Protein AF-Q29QQ7-F1 (afdb_monomer)

Radius of gyration: 17.08 Å; Cα contacts (8 Å, |Δi|>4): 131; chains: 1; bounding box: 41×28×54 Å

Nearest PDB structures (foldseek):
  7vg4-assembly3_F  TM=3.835E-01  e=4.260E+00  Methylorubrum extorquens AM1

Solvent-accessible surface area (backbone atoms only — not comparable to full-atom values): 8467 Å² total; per-residue (Å²): 90,70,67,62,50,54,39,44,55,53,43,55,54,51,55,59,51,45,57,57,47,28,61,75,69,72,39,64,75,50,51,51,52,51,49,53,49,52,56,51,47,52,55,38,42,54,52,50,57,54,56,51,40,87,90,41,82,90,45,71,66,64,40,42,50,34,28,28,51,20,50,35,51,51,53,53,40,48,76,50,61,36,38,47,21,58,73,68,58,75,37,54,73,70,54,31,53,49,45,50,56,55,46,53,44,28,53,48,44,34,51,52,46,53,51,50,54,52,49,55,47,54,62,40,51,78,72,56,81,81,93,59,64,78,58,51,59,52,50,50,52,51,31,51,54,50,29,53,52,52,45,55,53,58,79,72,86

pLDDT: mean 86.63, std 9.42, range [49.88, 96.69]

Structure (mmCIF, N/CA/C/O backbone):
data_AF-Q29QQ7-F1
#
_entry.id   AF-Q29QQ7-F1
#
loop_
_atom_site.group_PDB
_atom_site.id
_atom_site.type_symbol
_atom_site.label_atom_id
_atom_site.label_alt_id
_atom_site.label_comp_id
_atom_site.label_asym_id
_atom_site.label_entity_id
_atom_site.label_seq_id
_atom_site.pdbx_PDB_ins_code
_atom_site.Cartn_x
_atom_site.Cartn_y
_atom_site.Cartn_z
_atom_site.occupancy
_atom_site.B_iso_or_equiv
_atom_site.auth_seq_id
_atom_site.auth_comp_id
_atom_site.auth_asym_id
_atom_site.auth_atom_id
_atom_site.pdbx_PDB_model_num
ATOM 1 N N . MET A 1 1 ? -9.032 9.573 9.877 1.00 77.06 1 MET A N 1
ATOM 2 C CA . MET A 1 1 ? -9.813 9.057 8.732 1.00 77.06 1 MET A CA 1
ATOM 3 C C . MET A 1 1 ? -9.642 9.887 7.475 1.00 77.06 1 MET A C 1
ATOM 5 O O . MET A 1 1 ? -9.294 9.295 6.469 1.00 77.06 1 MET A O 1
ATOM 9 N N . LEU A 1 2 ? -9.782 11.220 7.527 1.00 78.56 2 LEU A N 1
ATOM 10 C CA . LEU A 1 2 ? -9.542 12.092 6.364 1.00 78.56 2 LEU A CA 1
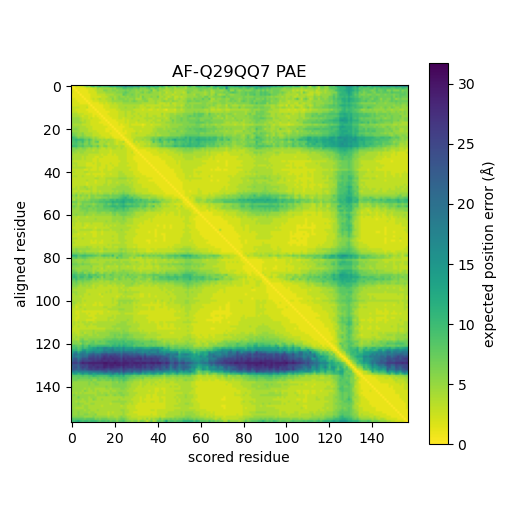ATOM 11 C C . LEU A 1 2 ? -8.185 11.837 5.682 1.00 78.56 2 LEU A C 1
ATOM 13 O O . LEU A 1 2 ? -8.134 11.694 4.470 1.00 78.56 2 LEU A O 1
ATOM 17 N N . LEU A 1 3 ? -7.108 11.693 6.463 1.00 81.94 3 LEU A N 1
ATOM 18 C CA . LEU A 1 3 ? -5.784 11.368 5.924 1.00 81.94 3 LEU A CA 1
ATOM 19 C C . LEU A 1 3 ? -5.776 10.054 5.120 1.00 81.94 3 LEU A C 1
ATOM 21 O O . LEU A 1 3 ? -5.281 10.035 4.004 1.00 81.94 3 LEU A O 1
ATOM 25 N N . LEU A 1 4 ? -6.369 8.978 5.651 1.00 79.56 4 LEU A N 1
ATOM 26 C CA . LEU A 1 4 ? -6.456 7.685 4.954 1.00 79.56 4 LEU A CA 1
ATOM 27 C C . LEU A 1 4 ? -7.267 7.784 3.656 1.00 79.56 4 LEU A C 1
ATOM 29 O O . LEU A 1 4 ? -6.919 7.155 2.662 1.00 79.56 4 LEU A O 1
ATOM 33 N N . PHE A 1 5 ? -8.326 8.594 3.660 1.00 81.50 5 PHE A N 1
ATOM 34 C CA . PHE A 1 5 ? -9.129 8.847 2.469 1.00 81.50 5 PHE A CA 1
ATOM 35 C C . PHE A 1 5 ? -8.337 9.592 1.385 1.00 81.50 5 PHE A C 1
ATOM 37 O O . PHE A 1 5 ? -8.320 9.159 0.237 1.00 81.50 5 PHE A O 1
ATOM 44 N N . LEU A 1 6 ? -7.625 10.663 1.752 1.00 83.94 6 LEU A N 1
ATOM 45 C CA . LEU A 1 6 ? -6.772 11.407 0.817 1.00 83.94 6 LEU A CA 1
ATOM 46 C C . LEU A 1 6 ? -5.660 10.527 0.234 1.00 83.94 6 LEU A C 1
ATOM 48 O O . LEU A 1 6 ? -5.381 10.604 -0.958 1.00 83.94 6 LEU A O 1
ATOM 52 N N . LEU A 1 7 ? -5.071 9.654 1.055 1.00 83.69 7 LEU A N 1
ATOM 53 C CA . LEU A 1 7 ? -4.073 8.684 0.602 1.00 83.69 7 LEU A CA 1
ATOM 54 C C . LEU A 1 7 ? -4.649 7.669 -0.385 1.00 83.69 7 LEU A C 1
ATOM 56 O O . LEU A 1 7 ? -3.963 7.303 -1.332 1.00 83.69 7 LEU A O 1
ATOM 60 N N . SER A 1 8 ? -5.907 7.260 -0.196 1.00 82.31 8 SER A N 1
ATOM 61 C CA . SER A 1 8 ? -6.587 6.376 -1.148 1.00 82.31 8 SER A CA 1
ATOM 62 C C . SER A 1 8 ? -6.748 7.074 -2.503 1.00 82.31 8 SER A C 1
ATOM 64 O O . SER A 1 8 ? -6.401 6.506 -3.527 1.00 82.31 8 SER A O 1
ATOM 66 N N . ILE A 1 9 ? -7.196 8.338 -2.527 1.00 85.12 9 ILE A N 1
ATOM 67 C CA . ILE A 1 9 ? -7.319 9.110 -3.781 1.00 85.12 9 ILE A CA 1
ATOM 68 C C . ILE A 1 9 ? -5.967 9.231 -4.493 1.00 85.12 9 ILE A C 1
ATOM 70 O O . ILE A 1 9 ? -5.889 9.063 -5.709 1.00 85.12 9 ILE A O 1
ATOM 74 N N . PHE A 1 10 ? -4.914 9.547 -3.738 1.00 86.88 10 PHE A N 1
ATOM 75 C CA . PHE A 1 10 ? -3.576 9.726 -4.290 1.00 86.88 10 PHE A CA 1
ATOM 76 C C . PHE A 1 10 ? -3.051 8.451 -4.960 1.00 86.88 10 PHE A C 1
ATOM 78 O O . PHE A 1 10 ? -2.512 8.518 -6.063 1.00 86.88 10 PHE A O 1
ATOM 85 N N . SER A 1 11 ? -3.236 7.300 -4.316 1.00 85.56 11 SER A N 1
ATOM 86 C CA . SER A 1 11 ? -2.746 6.027 -4.833 1.00 85.56 11 SER A CA 1
ATOM 87 C C . SER A 1 11 ? -3.533 5.574 -6.078 1.00 85.56 11 SER A C 1
ATOM 89 O O . SER A 1 11 ? -2.906 5.268 -7.092 1.00 85.56 11 SER A O 1
ATOM 91 N N . HIS A 1 12 ? -4.864 5.754 -6.122 1.00 88.62 12 HIS A N 1
ATOM 92 C CA . HIS A 1 12 ? -5.663 5.536 -7.348 1.00 88.62 12 HIS A CA 1
ATOM 93 C C . HIS A 1 12 ? -5.240 6.437 -8.514 1.00 88.62 12 HIS A C 1
ATOM 95 O O . HIS A 1 12 ? -5.197 5.998 -9.665 1.00 88.62 12 HIS A O 1
ATOM 101 N N . TYR A 1 13 ? -4.917 7.704 -8.236 1.00 88.00 13 TYR A N 1
ATOM 102 C CA . TYR A 1 13 ? -4.409 8.623 -9.256 1.00 88.00 13 TYR A CA 1
ATOM 103 C C . TYR A 1 13 ? -3.085 8.123 -9.849 1.00 88.00 13 TYR A C 1
ATOM 105 O O . TYR A 1 13 ? -2.923 8.104 -11.070 1.00 88.00 13 TYR A O 1
ATOM 113 N N . TYR A 1 14 ? -2.151 7.681 -9.004 1.00 83.81 14 TYR A N 1
ATOM 114 C CA . TYR A 1 14 ? -0.876 7.127 -9.463 1.00 83.81 14 TYR A CA 1
ATOM 115 C C . TYR A 1 14 ? -1.046 5.791 -10.193 1.00 83.81 14 TYR A C 1
ATOM 117 O O . TYR A 1 14 ? -0.394 5.573 -11.215 1.00 83.81 14 TYR A O 1
ATOM 125 N N . ALA A 1 15 ? -1.957 4.933 -9.728 1.00 84.81 15 ALA A N 1
ATOM 126 C CA . ALA A 1 15 ? -2.269 3.652 -10.354 1.00 84.81 15 ALA A CA 1
ATOM 127 C C . ALA A 1 15 ? -2.746 3.830 -11.799 1.00 84.81 15 ALA A C 1
ATOM 129 O O . ALA A 1 15 ? -2.294 3.115 -12.693 1.00 84.81 15 ALA A O 1
ATOM 130 N N . TRP A 1 16 ? -3.595 4.832 -12.050 1.00 87.00 16 TRP A N 1
ATOM 131 C CA . TRP A 1 16 ? -4.026 5.184 -13.403 1.00 87.00 16 TRP A CA 1
ATOM 132 C C . TRP A 1 16 ? -2.846 5.558 -14.310 1.00 87.00 16 TRP A C 1
ATOM 134 O O . TRP A 1 16 ? -2.709 5.026 -15.413 1.00 87.00 16 TRP A O 1
ATOM 144 N N . TRP A 1 17 ? -1.960 6.437 -13.835 1.00 86.50 17 TRP A N 1
ATOM 145 C CA . TRP A 1 17 ? -0.787 6.859 -14.602 1.00 86.50 17 TRP A CA 1
ATOM 146 C C . TRP A 1 17 ? 0.227 5.735 -14.821 1.00 86.50 17 TRP A C 1
ATOM 148 O O . TRP A 1 17 ? 0.894 5.713 -15.855 1.00 86.50 17 TRP A O 1
ATOM 158 N N . ALA A 1 18 ? 0.329 4.772 -13.904 1.00 84.69 18 ALA A N 1
ATOM 159 C CA . ALA A 1 18 ? 1.233 3.640 -14.065 1.00 84.69 18 ALA A CA 1
ATOM 160 C C . ALA A 1 18 ? 0.870 2.745 -15.251 1.00 84.69 18 ALA A C 1
ATOM 162 O O . ALA A 1 18 ? 1.781 2.307 -15.942 1.00 84.69 18 ALA A O 1
ATOM 163 N N . TYR A 1 19 ? -0.414 2.551 -15.568 1.00 86.25 19 TYR A N 1
ATOM 164 C CA . TYR A 1 19 ? -0.796 1.817 -16.782 1.00 86.25 19 TYR A CA 1
ATOM 165 C C . TYR A 1 19 ? -0.263 2.475 -18.057 1.00 86.25 19 TYR A C 1
ATOM 167 O O . TYR A 1 19 ? 0.228 1.785 -18.948 1.00 86.25 19 TYR A O 1
ATOM 175 N N . ILE A 1 20 ? -0.320 3.808 -18.130 1.00 86.50 20 ILE A N 1
ATOM 176 C CA . ILE A 1 20 ? 0.222 4.572 -19.260 1.00 86.50 20 ILE A CA 1
ATOM 177 C C . ILE A 1 20 ? 1.751 4.452 -19.290 1.00 86.50 20 ILE A C 1
ATOM 179 O O . ILE A 1 20 ? 2.328 4.221 -20.348 1.00 86.50 20 ILE A O 1
ATOM 183 N N . ASN A 1 21 ? 2.409 4.550 -18.132 1.00 84.88 21 ASN A N 1
ATOM 184 C CA . ASN A 1 21 ? 3.864 4.411 -18.040 1.00 84.88 21 ASN A CA 1
ATOM 185 C C . ASN A 1 21 ? 4.339 3.009 -18.432 1.00 84.88 21 ASN A C 1
ATOM 187 O O . ASN A 1 21 ? 5.310 2.894 -19.165 1.00 84.88 21 ASN A O 1
ATOM 191 N N . TYR A 1 22 ? 3.656 1.948 -17.998 1.00 85.12 22 TYR A N 1
ATOM 192 C CA . TYR A 1 22 ? 4.013 0.580 -18.378 1.00 85.12 22 TYR A CA 1
ATOM 193 C C . TYR A 1 22 ? 3.830 0.326 -19.869 1.00 85.12 22 TYR A C 1
ATOM 195 O O . TYR A 1 22 ? 4.628 -0.399 -20.451 1.00 85.12 22 TYR A O 1
ATOM 203 N N . TYR A 1 23 ? 2.826 0.948 -20.489 1.00 85.38 23 TYR A N 1
ATOM 204 C CA . TYR A 1 23 ? 2.671 0.908 -21.938 1.00 85.38 23 TYR A CA 1
ATOM 205 C C . TYR A 1 23 ? 3.813 1.644 -22.657 1.00 85.38 23 TYR A C 1
ATOM 207 O O . TYR A 1 23 ? 4.351 1.130 -23.629 1.00 85.38 23 TYR A O 1
ATOM 215 N N . ASN A 1 24 ? 4.213 2.821 -22.168 1.00 86.44 24 ASN A N 1
ATOM 216 C CA . ASN A 1 24 ? 5.270 3.628 -22.789 1.00 86.44 24 ASN A CA 1
ATOM 217 C C . ASN A 1 24 ? 6.688 3.069 -22.579 1.00 86.44 24 ASN A C 1
ATOM 219 O O . ASN A 1 24 ? 7.543 3.266 -23.435 1.00 86.44 24 ASN A O 1
ATOM 223 N N . ASP A 1 25 ? 6.933 2.401 -21.450 1.00 81.50 25 ASP A N 1
ATOM 224 C CA . ASP A 1 25 ? 8.226 1.809 -21.087 1.00 81.50 25 ASP A CA 1
ATOM 225 C C . ASP A 1 25 ? 8.324 0.314 -21.500 1.00 81.50 25 ASP A C 1
ATOM 227 O O . ASP A 1 25 ? 9.215 -0.394 -21.034 1.00 81.50 25 ASP A O 1
ATOM 231 N N . ASP A 1 26 ? 7.394 -0.192 -22.325 1.00 83.88 26 ASP A N 1
ATOM 232 C CA . ASP A 1 26 ? 7.318 -1.586 -22.806 1.00 83.88 26 ASP A CA 1
ATOM 233 C C . ASP A 1 26 ? 7.244 -2.676 -21.700 1.00 83.88 26 ASP A C 1
ATOM 235 O O . ASP A 1 26 ? 7.547 -3.853 -21.919 1.00 83.88 26 ASP A O 1
ATOM 239 N N . TYR A 1 27 ? 6.769 -2.326 -20.499 1.00 81.62 27 TYR A N 1
ATOM 240 C CA . TYR A 1 27 ? 6.595 -3.232 -19.350 1.00 81.62 27 TYR A CA 1
ATOM 241 C C . TYR A 1 27 ? 5.220 -3.926 -19.335 1.00 81.62 27 TYR A C 1
ATOM 243 O O . TYR A 1 27 ? 4.516 -3.940 -18.324 1.00 81.62 27 TYR A O 1
ATOM 251 N N . TYR A 1 28 ? 4.822 -4.553 -20.441 1.00 81.44 28 TYR A N 1
ATOM 252 C CA . TYR A 1 28 ? 3.488 -5.166 -20.577 1.00 81.44 28 TYR A CA 1
ATOM 253 C C . TYR A 1 28 ? 3.208 -6.289 -19.568 1.00 81.44 28 TYR A C 1
ATOM 255 O O . TYR A 1 28 ? 2.076 -6.451 -19.118 1.00 81.44 28 TYR A O 1
ATOM 263 N N . ASN A 1 29 ? 4.237 -7.032 -19.154 1.00 80.62 29 ASN A N 1
ATOM 264 C CA . ASN A 1 29 ? 4.085 -8.110 -18.168 1.00 80.62 29 ASN A CA 1
ATOM 265 C C . ASN A 1 29 ? 3.666 -7.586 -16.781 1.00 80.62 29 ASN A C 1
ATOM 267 O O . ASN A 1 29 ? 3.040 -8.309 -16.011 1.00 80.62 29 ASN A O 1
ATOM 271 N N . GLN A 1 30 ? 3.944 -6.313 -16.477 1.00 83.75 30 GLN A N 1
ATOM 272 C CA . GLN A 1 30 ? 3.568 -5.688 -15.204 1.00 83.75 30 GLN A CA 1
ATOM 273 C C . GLN A 1 30 ? 2.104 -5.237 -15.164 1.00 83.75 30 GLN A C 1
ATOM 275 O O . GLN A 1 30 ? 1.594 -4.823 -14.125 1.00 83.75 30 GLN A O 1
ATOM 280 N N . TRP A 1 31 ? 1.382 -5.360 -16.278 1.00 86.12 31 TRP A N 1
ATOM 281 C CA . TRP A 1 31 ? -0.018 -4.961 -16.359 1.00 86.12 31 TRP A CA 1
ATOM 282 C C . TRP A 1 31 ? -0.919 -5.821 -15.459 1.00 86.12 31 TRP A C 1
ATOM 284 O O . TRP A 1 31 ? -1.799 -5.290 -14.781 1.00 86.12 31 TRP A O 1
ATOM 294 N N . ASN A 1 32 ? -0.655 -7.132 -15.375 1.00 89.12 32 ASN A N 1
ATOM 295 C CA . ASN A 1 32 ? -1.373 -8.042 -14.473 1.00 89.12 32 ASN A CA 1
ATOM 296 C C . ASN A 1 32 ? -1.120 -7.703 -12.999 1.00 89.12 32 ASN A C 1
ATOM 298 O O . ASN A 1 32 ? -2.057 -7.687 -12.197 1.00 89.12 32 ASN A O 1
ATOM 302 N N . HIS A 1 33 ? 0.132 -7.390 -12.658 1.00 89.12 33 HIS A N 1
ATOM 303 C CA . HIS A 1 33 ? 0.527 -6.955 -11.321 1.00 89.12 33 HIS A CA 1
ATOM 304 C C . HIS A 1 33 ? -0.185 -5.650 -10.940 1.00 89.12 33 HIS A C 1
ATOM 306 O O . HIS A 1 33 ? -0.805 -5.564 -9.878 1.00 89.12 33 HIS A O 1
ATOM 312 N N . GLN A 1 34 ? -0.205 -4.671 -11.849 1.00 90.38 34 GLN A N 1
ATOM 313 C CA . GLN A 1 34 ? -0.899 -3.403 -11.639 1.00 90.38 34 GLN A CA 1
ATOM 314 C C . GLN A 1 34 ? -2.414 -3.584 -11.484 1.00 90.38 34 GLN A C 1
ATOM 316 O O . GLN A 1 34 ? -3.029 -2.941 -10.628 1.00 90.38 34 GLN A O 1
ATOM 321 N N . LEU A 1 35 ? -3.025 -4.483 -12.261 1.00 91.12 35 LEU A N 1
ATOM 322 C CA . LEU A 1 35 ? -4.443 -4.822 -12.131 1.00 91.12 35 LEU A CA 1
ATOM 323 C C . LEU A 1 35 ? -4.746 -5.444 -10.772 1.00 91.12 35 LEU A C 1
ATOM 325 O O . LEU A 1 35 ? -5.688 -5.028 -10.094 1.00 91.12 35 LEU A O 1
ATOM 329 N N . PHE A 1 36 ? -3.921 -6.394 -10.343 1.00 92.81 36 PHE A N 1
ATOM 330 C CA . PHE A 1 36 ? -4.033 -7.013 -9.031 1.00 92.81 36 PHE A CA 1
ATOM 331 C C . PHE A 1 36 ? -3.914 -5.981 -7.896 1.00 92.81 36 PHE A C 1
ATOM 333 O O . PHE A 1 36 ? -4.734 -5.985 -6.967 1.00 92.81 36 PHE A O 1
ATOM 340 N N . PHE A 1 37 ? -2.963 -5.047 -7.993 1.00 91.81 37 PHE A N 1
ATOM 341 C CA . PHE A 1 37 ? -2.800 -3.964 -7.016 1.00 91.81 37 PHE A CA 1
ATOM 342 C C . PHE A 1 37 ? -4.006 -3.031 -7.012 1.00 91.81 37 PHE A C 1
ATOM 344 O O . PHE A 1 37 ? -4.574 -2.784 -5.954 1.00 91.81 37 PHE A O 1
ATOM 351 N N . THR A 1 38 ? -4.491 -2.625 -8.186 1.00 92.38 38 THR A N 1
ATOM 352 C CA . THR A 1 38 ? -5.673 -1.758 -8.312 1.00 92.38 38 THR A CA 1
ATOM 353 C C . THR A 1 38 ? -6.911 -2.396 -7.667 1.00 92.38 38 THR A C 1
ATOM 355 O O . THR A 1 38 ? -7.650 -1.743 -6.929 1.00 92.38 38 THR A O 1
ATOM 358 N N . VAL A 1 39 ? -7.152 -3.692 -7.896 1.00 93.50 39 VAL A N 1
ATOM 359 C CA . VAL A 1 39 ? -8.312 -4.406 -7.327 1.00 93.50 39 VAL A CA 1
ATOM 360 C C . VAL A 1 39 ? -8.218 -4.509 -5.804 1.00 93.50 39 VAL A C 1
ATOM 362 O O . VAL A 1 39 ? -9.200 -4.271 -5.095 1.00 93.50 39 VAL A O 1
ATOM 365 N N . THR A 1 40 ? -7.044 -4.861 -5.285 1.00 94.31 40 THR A N 1
ATOM 366 C CA . THR A 1 40 ? -6.827 -4.970 -3.836 1.00 94.31 40 THR A CA 1
ATOM 367 C C . THR A 1 40 ? -6.876 -3.599 -3.154 1.00 94.31 40 THR A C 1
ATOM 369 O O . THR A 1 40 ? -7.465 -3.469 -2.080 1.00 94.31 40 THR A O 1
ATOM 372 N N . GLU A 1 41 ? -6.384 -2.551 -3.809 1.00 92.81 41 GLU A N 1
ATOM 373 C CA . GLU A 1 41 ? -6.482 -1.163 -3.357 1.00 92.81 41 GLU A CA 1
ATOM 374 C C . GLU A 1 41 ? -7.927 -0.641 -3.336 1.00 92.81 41 GLU A C 1
ATOM 376 O O . GLU A 1 41 ? -8.346 0.036 -2.392 1.00 92.81 41 GLU A O 1
ATOM 381 N N . LEU A 1 42 ? -8.748 -0.985 -4.332 1.00 93.31 42 LEU A N 1
ATOM 382 C CA . LEU A 1 42 ? -10.180 -0.668 -4.304 1.00 93.31 42 LEU A CA 1
ATOM 383 C C . LEU A 1 42 ? -10.850 -1.286 -3.072 1.00 93.31 42 LEU A C 1
ATOM 385 O O . LEU A 1 42 ? -11.653 -0.632 -2.401 1.00 93.31 42 LEU A O 1
ATOM 389 N N . PHE A 1 43 ? -10.482 -2.520 -2.722 1.00 92.94 43 PHE A N 1
ATOM 390 C CA . PHE A 1 43 ? -11.006 -3.178 -1.530 1.00 92.94 43 PHE A CA 1
ATOM 391 C C . PHE A 1 43 ? -10.580 -2.471 -0.233 1.00 92.94 43 PHE A C 1
ATOM 393 O O . PHE A 1 43 ? -11.422 -2.236 0.643 1.00 92.94 43 PHE A O 1
ATOM 400 N N . SER A 1 44 ? -9.305 -2.081 -0.103 1.00 92.25 44 SER A N 1
ATOM 401 C CA . SER A 1 44 ? -8.841 -1.316 1.065 1.00 92.25 44 SER A CA 1
ATOM 402 C C . SER A 1 44 ? -9.536 0.049 1.150 1.00 92.25 44 SER A C 1
ATOM 404 O O . SER A 1 44 ? -9.982 0.447 2.229 1.00 92.25 44 SER A O 1
ATOM 406 N N . THR A 1 45 ? -9.750 0.710 0.011 1.00 91.62 45 THR A N 1
ATOM 407 C CA . THR A 1 45 ? -10.436 2.006 -0.092 1.00 91.62 45 THR A CA 1
ATOM 408 C C . THR A 1 45 ? -11.880 1.928 0.397 1.00 91.62 45 THR A C 1
ATOM 410 O O . THR A 1 45 ? -12.313 2.775 1.180 1.00 91.62 45 THR A O 1
ATOM 413 N N . VAL A 1 46 ? -12.628 0.887 0.017 1.00 92.00 46 VAL A N 1
ATOM 414 C CA . VAL A 1 46 ? -14.002 0.670 0.509 1.00 92.00 46 VAL A CA 1
ATOM 415 C C . VAL A 1 46 ? -14.026 0.543 2.035 1.00 92.00 46 VAL A C 1
ATOM 417 O O . VAL A 1 46 ? -14.893 1.120 2.697 1.00 92.00 46 VAL A O 1
ATOM 420 N N . LEU A 1 47 ? -13.058 -0.164 2.624 1.00 90.62 47 LEU A N 1
ATOM 421 C CA . LEU A 1 47 ? -12.950 -0.292 4.079 1.00 90.62 47 LEU A CA 1
ATOM 422 C C . LEU A 1 47 ? -12.573 1.027 4.759 1.00 90.62 47 LEU A C 1
ATOM 424 O O . LEU A 1 47 ? -13.154 1.357 5.796 1.00 90.62 47 LEU A O 1
ATOM 428 N N . VAL A 1 48 ? -11.640 1.788 4.184 1.00 89.38 48 VAL A N 1
ATOM 429 C CA . VAL A 1 48 ? -11.270 3.125 4.667 1.00 89.38 48 VAL A CA 1
ATOM 430 C C . VAL A 1 48 ? -12.482 4.055 4.637 1.00 89.38 48 VAL A C 1
ATOM 432 O O . VAL A 1 48 ? -12.770 4.706 5.641 1.00 89.38 48 VAL A O 1
ATOM 435 N N . MET A 1 49 ? -13.247 4.056 3.544 1.00 89.12 49 MET A N 1
ATOM 436 C CA . MET A 1 49 ? -14.479 4.837 3.402 1.00 89.12 49 MET A CA 1
ATOM 437 C C . MET A 1 49 ? -15.543 4.425 4.415 1.00 89.12 49 MET A C 1
ATOM 439 O O . MET A 1 49 ? -16.155 5.274 5.063 1.00 89.12 49 MET A O 1
ATOM 443 N N . HIS A 1 50 ? -15.723 3.121 4.627 1.00 88.94 50 HIS A N 1
ATOM 444 C CA . HIS A 1 50 ? -16.621 2.626 5.663 1.00 88.94 50 HIS A CA 1
ATOM 445 C C . HIS A 1 50 ? -16.189 3.128 7.053 1.00 88.94 50 HIS A C 1
ATOM 447 O O . HIS A 1 50 ? -17.037 3.554 7.843 1.00 88.94 50 HIS A O 1
ATOM 453 N N . LEU A 1 51 ? -14.894 3.091 7.371 1.00 86.19 51 LEU A N 1
ATOM 454 C CA . LEU A 1 51 ? -14.358 3.558 8.654 1.00 86.19 51 LEU A CA 1
ATOM 455 C C . LEU A 1 51 ? -14.304 5.088 8.785 1.00 86.19 51 LEU A C 1
ATOM 457 O O . LEU A 1 51 ? -14.140 5.585 9.897 1.00 86.19 51 LEU A O 1
ATOM 461 N N . ALA A 1 52 ? -14.454 5.836 7.690 1.00 84.88 52 ALA A N 1
ATOM 462 C CA . ALA A 1 52 ? -14.472 7.294 7.716 1.00 84.88 52 ALA A CA 1
ATOM 463 C C . ALA A 1 52 ? -15.743 7.870 8.351 1.00 84.88 52 ALA A C 1
ATOM 465 O O . ALA A 1 52 ? -15.709 8.973 8.895 1.00 84.88 52 ALA A O 1
ATOM 466 N N . ASN A 1 53 ? -16.842 7.117 8.333 1.00 84.69 53 ASN A N 1
ATOM 467 C CA . ASN A 1 53 ? -18.061 7.494 9.032 1.00 84.69 53 ASN A CA 1
ATOM 468 C C . ASN A 1 53 ? -17.929 7.205 10.541 1.00 84.69 53 ASN A C 1
ATOM 470 O O . ASN A 1 53 ? -17.710 6.064 10.952 1.00 84.69 53 ASN A O 1
ATOM 474 N N . THR A 1 54 ? -18.108 8.241 11.364 1.00 80.12 54 THR A N 1
ATOM 475 C CA . THR A 1 54 ? -17.969 8.203 12.829 1.00 80.12 54 THR A CA 1
ATOM 476 C C . THR A 1 54 ? -18.967 7.278 13.523 1.00 80.12 54 THR A C 1
ATOM 478 O O . THR A 1 54 ? -18.702 6.835 14.639 1.00 80.12 54 THR A O 1
ATOM 481 N N . THR A 1 55 ? -20.083 6.925 12.875 1.00 85.44 55 THR A N 1
ATOM 482 C CA . THR A 1 55 ? -21.044 5.950 13.416 1.00 85.44 55 THR A CA 1
ATOM 483 C C . THR A 1 55 ? -20.521 4.515 13.354 1.00 85.44 55 THR A C 1
ATOM 485 O O . THR A 1 55 ? -21.068 3.622 14.002 1.00 85.44 55 THR A O 1
ATOM 488 N N . ASN A 1 56 ? -19.478 4.261 12.561 1.00 84.12 56 ASN A N 1
ATOM 489 C CA . ASN A 1 56 ? -18.947 2.926 12.351 1.00 84.12 56 ASN A CA 1
ATOM 490 C C . ASN A 1 56 ? -17.828 2.607 13.337 1.00 84.12 56 ASN A C 1
ATOM 492 O O . ASN A 1 56 ? -16.800 3.275 13.404 1.00 84.12 56 ASN A O 1
ATOM 496 N N . VAL A 1 57 ? -17.998 1.504 14.065 1.00 82.94 57 VAL A N 1
ATOM 497 C CA . VAL A 1 57 ? -17.011 1.065 15.052 1.00 82.94 57 VAL A CA 1
ATOM 498 C C . VAL A 1 57 ? -15.739 0.572 14.359 1.00 82.94 57 VAL A C 1
ATOM 500 O O . VAL A 1 57 ? -15.771 -0.328 13.508 1.00 82.94 57 VAL A O 1
ATOM 503 N N . VAL A 1 58 ? -14.601 1.116 14.791 1.00 83.94 58 VAL A N 1
ATOM 504 C CA . VAL A 1 58 ? -13.270 0.629 14.421 1.00 83.94 58 VAL A CA 1
ATOM 505 C C . VAL A 1 58 ? -13.056 -0.732 15.078 1.00 83.94 58 VAL A C 1
ATOM 507 O O . VAL A 1 58 ? -13.031 -0.867 16.302 1.00 83.94 58 VAL A O 1
ATOM 510 N N . THR A 1 59 ? -12.921 -1.775 14.261 1.00 85.25 59 THR A N 1
ATOM 511 C CA . THR A 1 59 ? -12.679 -3.141 14.745 1.00 85.25 59 THR A CA 1
ATOM 512 C C . THR A 1 59 ? -11.313 -3.639 14.279 1.00 85.25 59 THR A C 1
ATOM 514 O O . THR A 1 59 ? -10.903 -3.289 13.170 1.00 85.25 59 THR A O 1
ATOM 517 N N . PRO A 1 60 ? -10.628 -4.499 15.064 1.00 87.88 60 PRO A N 1
ATOM 518 C CA . PRO A 1 60 ? -9.329 -5.046 14.675 1.00 87.88 60 PRO A CA 1
ATOM 519 C C . PRO A 1 60 ? -9.347 -5.717 13.301 1.00 87.88 60 PRO A C 1
ATOM 521 O O . PRO A 1 60 ? -8.439 -5.506 12.517 1.00 87.88 60 PRO A O 1
ATOM 524 N N . LYS A 1 61 ? -10.419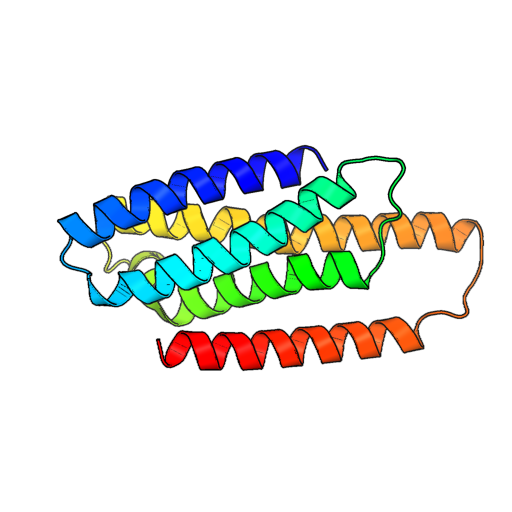 -6.448 12.969 1.00 87.69 61 LYS A N 1
ATOM 525 C CA . LYS A 1 61 ? -10.574 -7.116 11.669 1.00 87.69 61 LYS A CA 1
ATOM 526 C C . LYS A 1 61 ? -10.521 -6.151 10.485 1.00 87.69 61 LYS A C 1
ATOM 528 O O . LYS A 1 61 ? -9.815 -6.415 9.522 1.00 87.69 61 LYS A O 1
ATOM 533 N N . LYS A 1 62 ? -11.257 -5.034 10.560 1.00 89.69 62 LYS A N 1
ATOM 534 C CA . LYS A 1 62 ? -11.272 -4.023 9.489 1.00 89.69 62 LYS A CA 1
ATOM 535 C C . LYS A 1 62 ? -9.899 -3.365 9.345 1.00 89.69 62 LYS A C 1
ATOM 537 O O . LYS A 1 62 ? -9.416 -3.214 8.232 1.00 89.69 62 LYS A O 1
ATOM 542 N N . VAL A 1 63 ? -9.260 -3.040 10.472 1.00 91.38 63 VAL A N 1
ATOM 543 C CA . VAL A 1 63 ? -7.908 -2.460 10.496 1.00 91.38 63 VAL A CA 1
ATOM 544 C C . VAL A 1 63 ? -6.881 -3.426 9.906 1.00 91.38 63 VAL A C 1
ATOM 546 O O . VAL A 1 63 ? -6.127 -3.034 9.027 1.00 91.38 63 VAL A O 1
ATOM 549 N N . PHE A 1 64 ? -6.875 -4.688 10.337 1.00 93.12 64 PHE A N 1
ATOM 550 C CA . PHE A 1 64 ? -5.936 -5.688 9.834 1.00 93.12 64 PHE A CA 1
ATOM 551 C C . PHE A 1 64 ? -6.163 -6.046 8.372 1.00 93.12 64 PHE A C 1
ATOM 553 O O . PHE A 1 64 ? -5.216 -6.415 7.698 1.00 93.12 64 PHE A O 1
ATOM 560 N N . CYS A 1 65 ? -7.375 -5.891 7.849 1.00 92.94 65 CYS A N 1
ATOM 561 C 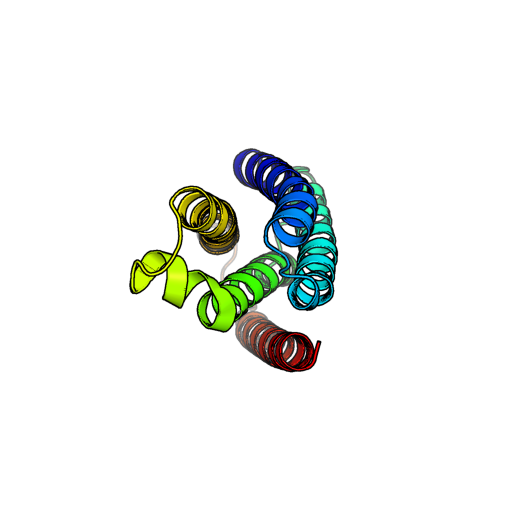CA . CYS A 1 65 ? -7.589 -6.040 6.418 1.00 92.94 65 CYS A CA 1
ATOM 562 C C . CYS A 1 65 ? -6.904 -4.923 5.611 1.00 92.94 65 CYS A C 1
ATOM 564 O O . CYS A 1 65 ? -6.238 -5.219 4.626 1.00 92.94 65 CYS A O 1
ATOM 566 N N . ILE A 1 66 ? -7.021 -3.663 6.050 1.00 94.00 66 ILE A N 1
ATOM 567 C CA . ILE A 1 66 ? -6.337 -2.521 5.412 1.00 94.00 66 ILE A CA 1
ATOM 568 C C . ILE A 1 66 ? -4.818 -2.701 5.516 1.00 94.00 66 ILE A C 1
ATOM 570 O O . ILE A 1 66 ? -4.109 -2.636 4.520 1.00 94.00 66 ILE A O 1
ATOM 574 N N . VAL A 1 67 ? -4.337 -3.017 6.720 1.00 95.56 67 VAL A N 1
ATOM 575 C CA . VAL A 1 67 ? -2.919 -3.282 6.997 1.00 95.56 67 VAL A CA 1
ATOM 576 C C . VAL A 1 67 ? -2.392 -4.462 6.184 1.00 95.56 67 VAL A C 1
ATOM 578 O O . VAL A 1 67 ? -1.276 -4.400 5.688 1.00 95.56 67 VAL A O 1
ATOM 581 N N . GLY A 1 68 ? -3.174 -5.531 6.034 1.00 96.31 68 GLY A N 1
ATOM 582 C CA . GLY A 1 68 ? -2.787 -6.700 5.252 1.00 96.31 68 GLY A CA 1
ATOM 583 C C . GLY A 1 68 ? -2.580 -6.360 3.778 1.00 96.31 68 GLY A C 1
ATOM 584 O O . GLY A 1 68 ? -1.573 -6.759 3.206 1.00 96.31 68 GLY A O 1
ATOM 585 N N . ILE A 1 69 ? -3.482 -5.577 3.183 1.00 95.94 69 ILE A N 1
ATOM 586 C CA . ILE A 1 69 ? -3.341 -5.131 1.789 1.00 95.94 69 ILE A CA 1
ATOM 587 C C . ILE A 1 69 ? -2.109 -4.234 1.629 1.00 95.94 69 ILE A C 1
ATOM 589 O O . ILE A 1 69 ? -1.296 -4.485 0.749 1.00 95.94 69 ILE A O 1
ATOM 593 N N . ALA A 1 70 ? -1.903 -3.279 2.539 1.00 95.62 70 ALA A N 1
ATOM 594 C CA . ALA A 1 70 ? -0.705 -2.441 2.526 1.00 95.62 70 ALA A CA 1
ATOM 595 C C . ALA A 1 70 ? 0.590 -3.268 2.658 1.00 95.62 70 ALA A C 1
ATOM 597 O O . ALA A 1 70 ? 1.551 -3.048 1.930 1.00 95.62 70 ALA A O 1
ATOM 598 N N . LEU A 1 71 ? 0.621 -4.266 3.552 1.00 96.69 71 LEU A N 1
ATOM 599 C CA . LEU A 1 71 ? 1.768 -5.174 3.686 1.00 96.69 71 LEU A CA 1
ATOM 600 C C . LEU A 1 71 ? 2.017 -5.983 2.413 1.00 96.69 71 LEU A C 1
ATOM 602 O O . LEU A 1 71 ? 3.170 -6.165 2.034 1.00 96.69 71 LEU A O 1
ATOM 606 N N . LEU A 1 72 ? 0.958 -6.468 1.765 1.00 96.38 72 LEU A N 1
ATOM 607 C CA . LEU A 1 72 ? 1.059 -7.172 0.492 1.00 96.38 72 LEU A CA 1
ATOM 608 C C . LEU A 1 72 ? 1.718 -6.287 -0.571 1.00 96.38 72 LEU A C 1
ATOM 610 O O . LEU A 1 72 ? 2.660 -6.744 -1.210 1.00 96.38 72 LEU A O 1
ATOM 614 N N . HIS A 1 73 ? 1.259 -5.044 -0.736 1.00 94.94 73 HIS A N 1
ATOM 615 C CA . HIS A 1 73 ? 1.811 -4.113 -1.727 1.00 94.94 73 HIS A CA 1
ATOM 616 C C . HIS A 1 73 ? 3.258 -3.735 -1.420 1.00 94.94 73 HIS A C 1
ATOM 618 O O . HIS A 1 73 ? 4.094 -3.803 -2.318 1.00 94.94 73 HIS A O 1
ATOM 624 N N . ILE A 1 74 ? 3.600 -3.459 -0.155 1.00 95.38 74 ILE A N 1
ATOM 625 C CA . ILE A 1 74 ? 4.987 -3.199 0.269 1.00 95.38 74 ILE A CA 1
ATOM 626 C C . ILE A 1 74 ? 5.888 -4.385 -0.083 1.00 95.38 74 ILE A C 1
ATOM 628 O O . ILE A 1 74 ? 6.959 -4.196 -0.655 1.00 95.38 74 ILE A O 1
ATOM 632 N N . LEU A 1 75 ? 5.474 -5.611 0.253 1.00 94.94 75 LEU A N 1
ATOM 633 C CA . LEU A 1 75 ? 6.271 -6.807 -0.015 1.00 94.94 75 LEU A CA 1
ATOM 634 C C . LEU A 1 75 ? 6.401 -7.061 -1.518 1.00 94.94 75 LEU A C 1
ATOM 636 O O . LEU A 1 75 ? 7.513 -7.229 -2.006 1.00 94.94 75 LEU A O 1
ATOM 640 N N . ALA A 1 76 ? 5.289 -7.068 -2.249 1.00 93.06 76 ALA A N 1
ATOM 641 C CA . ALA A 1 76 ? 5.281 -7.355 -3.679 1.00 93.06 76 ALA A CA 1
ATOM 642 C C . ALA A 1 76 ? 6.076 -6.308 -4.474 1.00 93.06 76 ALA A C 1
ATOM 644 O O . ALA A 1 76 ? 6.957 -6.683 -5.239 1.00 93.06 76 ALA A O 1
ATOM 645 N N . SER A 1 77 ? 5.869 -5.011 -4.216 1.00 90.69 77 SER A N 1
ATOM 646 C CA . SER A 1 77 ? 6.646 -3.945 -4.867 1.00 90.69 77 SER A CA 1
ATOM 647 C C . SER A 1 77 ? 8.138 -4.015 -4.529 1.00 90.69 77 SER A C 1
ATOM 649 O O . SER A 1 77 ? 8.969 -3.807 -5.412 1.00 90.69 77 SER A O 1
ATOM 651 N N . SER A 1 78 ? 8.496 -4.365 -3.285 1.00 90.75 78 SER A N 1
ATOM 652 C CA . SER A 1 78 ? 9.895 -4.529 -2.861 1.00 90.75 78 SER A CA 1
ATOM 653 C C . SER A 1 78 ? 10.601 -5.694 -3.555 1.00 90.75 78 SER A C 1
ATOM 655 O O . SER A 1 78 ? 11.803 -5.608 -3.788 1.00 90.75 78 SER A O 1
ATOM 657 N N . PHE A 1 79 ? 9.890 -6.782 -3.860 1.00 88.38 79 PHE A N 1
ATOM 658 C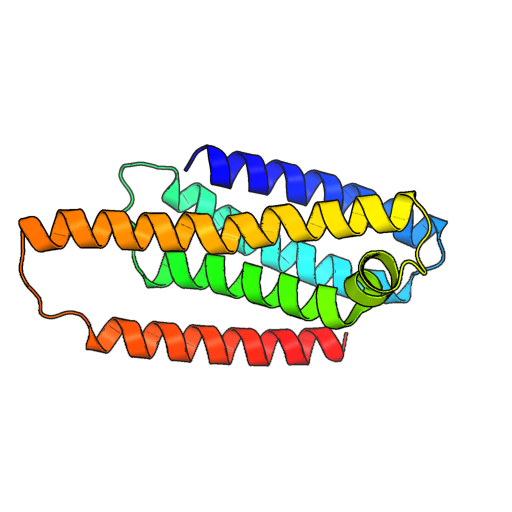 CA . PHE A 1 79 ? 10.446 -7.924 -4.598 1.00 88.38 79 PHE A CA 1
ATOM 659 C C . PHE A 1 79 ? 10.473 -7.714 -6.118 1.00 88.38 79 PHE A C 1
ATOM 661 O O . PHE A 1 79 ? 11.169 -8.454 -6.810 1.00 88.38 79 PHE A O 1
ATOM 668 N N . ASP A 1 80 ? 9.744 -6.718 -6.612 1.00 83.94 80 ASP A N 1
ATOM 669 C CA . ASP A 1 80 ? 9.680 -6.346 -8.020 1.00 83.94 80 ASP A CA 1
ATOM 670 C C . ASP A 1 80 ? 10.558 -5.103 -8.292 1.00 83.94 80 ASP A C 1
ATOM 672 O O . ASP A 1 80 ? 11.761 -5.098 -8.009 1.00 83.94 80 ASP A O 1
ATOM 676 N N . GLN A 1 81 ? 9.990 -4.030 -8.845 1.00 85.88 81 GLN A N 1
ATOM 677 C CA . GLN A 1 81 ? 10.748 -2.891 -9.360 1.00 85.88 81 GLN A CA 1
ATOM 678 C C . GLN A 1 81 ? 11.320 -1.965 -8.278 1.00 85.88 81 GLN A C 1
ATOM 680 O O . GLN A 1 81 ? 12.381 -1.376 -8.490 1.00 85.88 81 GLN A O 1
ATOM 685 N N . PHE A 1 82 ? 10.686 -1.861 -7.102 1.00 90.50 82 PHE A N 1
ATOM 686 C CA . PHE A 1 82 ? 11.048 -0.848 -6.101 1.00 90.50 82 PHE A CA 1
ATOM 687 C C . PHE A 1 82 ? 12.497 -0.993 -5.626 1.00 90.50 82 PHE A C 1
ATOM 689 O O . PHE A 1 82 ? 13.236 -0.010 -5.548 1.00 90.50 82 PHE A O 1
ATOM 696 N N . PHE A 1 83 ? 12.936 -2.215 -5.315 1.00 90.38 83 PHE A N 1
ATOM 697 C CA . PHE A 1 83 ? 14.290 -2.429 -4.808 1.00 90.38 83 PHE A CA 1
ATOM 698 C C . PHE A 1 83 ? 15.351 -2.116 -5.868 1.00 90.38 83 PHE A C 1
ATOM 700 O O . PHE A 1 83 ? 16.351 -1.461 -5.574 1.00 90.38 83 PHE A O 1
ATOM 707 N N . MET A 1 84 ? 15.118 -2.529 -7.111 1.00 90.06 84 MET A N 1
ATOM 708 C CA . MET A 1 84 ? 16.039 -2.277 -8.219 1.00 90.06 84 MET A CA 1
ATOM 709 C C . MET A 1 84 ? 16.105 -0.783 -8.557 1.00 90.06 84 MET A C 1
ATOM 711 O O . MET A 1 84 ? 17.183 -0.189 -8.597 1.00 90.06 84 MET A O 1
ATOM 715 N N . ASN A 1 85 ? 14.948 -0.143 -8.705 1.00 90.25 85 ASN A N 1
ATOM 716 C CA . ASN A 1 85 ? 14.875 1.243 -9.140 1.00 90.25 85 ASN A CA 1
ATOM 717 C C . ASN A 1 85 ? 15.320 2.214 -8.048 1.00 90.25 85 ASN A C 1
ATOM 719 O O . ASN A 1 85 ? 16.129 3.101 -8.309 1.00 90.25 85 ASN A O 1
ATOM 723 N N . VAL A 1 86 ? 14.813 2.043 -6.824 1.00 91.44 86 VAL A N 1
ATOM 724 C CA . VAL A 1 86 ? 14.992 3.010 -5.733 1.00 91.44 86 VAL A CA 1
ATOM 725 C C . VAL A 1 86 ? 16.204 2.673 -4.872 1.00 91.44 86 VAL A C 1
ATOM 727 O O . VAL A 1 86 ? 17.009 3.554 -4.583 1.00 91.44 86 VAL A O 1
ATOM 730 N N . VAL A 1 87 ? 16.352 1.413 -4.444 1.00 90.94 87 VAL A N 1
ATOM 731 C CA . VAL A 1 87 ? 17.406 1.037 -3.483 1.00 90.94 87 VAL A CA 1
ATOM 732 C C . VAL A 1 87 ? 18.750 0.844 -4.175 1.00 90.94 87 VAL A C 1
ATOM 734 O O . VAL A 1 87 ? 19.766 1.316 -3.667 1.00 90.94 87 VAL A O 1
ATOM 737 N N . ARG A 1 88 ? 18.775 0.179 -5.336 1.00 91.12 88 ARG A N 1
ATOM 738 C CA . ARG A 1 88 ? 20.004 0.035 -6.133 1.00 91.12 88 ARG A CA 1
ATOM 739 C C . ARG A 1 88 ? 20.289 1.235 -7.033 1.00 91.12 88 ARG A C 1
ATOM 741 O O . ARG A 1 88 ? 21.417 1.373 -7.496 1.00 91.12 88 ARG A O 1
ATOM 748 N N . GLY A 1 89 ? 19.305 2.111 -7.243 1.00 89.69 89 GLY A N 1
ATOM 749 C CA . GLY A 1 89 ? 19.455 3.301 -8.080 1.00 89.69 89 GLY A CA 1
ATOM 750 C C . GLY A 1 89 ? 19.590 2.982 -9.570 1.00 89.69 89 GLY A C 1
ATOM 751 O O . GLY A 1 89 ? 20.179 3.768 -10.306 1.00 89.69 89 GLY A O 1
ATOM 752 N N . GLU A 1 90 ? 19.085 1.827 -10.010 1.00 91.00 90 GLU A N 1
ATOM 753 C CA . GLU A 1 90 ? 19.159 1.387 -11.411 1.00 91.00 90 GLU A CA 1
ATOM 754 C C . GLU A 1 90 ? 18.021 1.973 -12.269 1.00 91.00 90 GLU A C 1
ATOM 756 O O . GLU A 1 90 ? 18.055 1.879 -13.494 1.00 91.00 90 GLU A O 1
ATOM 761 N N . GLY A 1 91 ? 17.018 2.592 -11.636 1.00 87.44 91 GLY A N 1
ATOM 762 C CA . GLY A 1 91 ? 15.837 3.135 -12.302 1.00 87.44 91 GLY A CA 1
ATOM 763 C C . GLY A 1 91 ? 16.038 4.554 -12.826 1.00 87.44 91 GLY A C 1
ATOM 764 O O . GLY A 1 91 ? 16.759 5.370 -12.248 1.00 87.44 91 GLY A O 1
ATOM 765 N N . TYR A 1 92 ? 15.328 4.890 -13.900 1.00 89.56 92 TYR A N 1
ATOM 766 C CA . TYR A 1 92 ? 15.240 6.273 -14.367 1.00 89.56 92 TYR A CA 1
ATOM 767 C C . TYR A 1 92 ? 14.487 7.154 -13.361 1.00 89.56 92 TYR A C 1
ATOM 769 O O . TYR A 1 92 ? 13.689 6.677 -12.552 1.00 89.56 92 TYR A O 1
ATOM 777 N N . ALA A 1 93 ? 14.689 8.473 -13.438 1.00 89.56 93 ALA A N 1
ATOM 778 C CA . ALA A 1 93 ? 14.090 9.419 -12.495 1.00 89.56 93 ALA A CA 1
ATOM 779 C C . ALA A 1 93 ? 12.558 9.277 -12.383 1.00 89.56 93 ALA A C 1
ATOM 781 O O . ALA A 1 93 ? 12.019 9.320 -11.278 1.00 89.56 93 ALA A O 1
ATOM 782 N N . HIS A 1 94 ? 11.850 9.059 -13.498 1.00 86.69 94 HIS A N 1
ATOM 783 C CA . HIS A 1 94 ? 10.394 8.875 -13.485 1.00 86.69 94 HIS A CA 1
ATOM 784 C C . HIS A 1 94 ? 9.965 7.552 -12.839 1.00 86.69 94 HIS A C 1
ATOM 786 O O . HIS A 1 94 ? 8.940 7.518 -12.161 1.00 86.69 94 HIS A O 1
ATOM 792 N N . GLN A 1 95 ? 10.761 6.490 -12.987 1.00 87.62 95 GLN A N 1
ATOM 793 C CA . GLN A 1 95 ? 10.517 5.186 -12.362 1.00 87.62 95 GLN A CA 1
ATOM 794 C C . GLN A 1 95 ? 10.718 5.263 -10.848 1.00 87.62 95 GLN A C 1
ATOM 796 O O . GLN A 1 95 ? 9.861 4.813 -10.095 1.00 87.62 95 GLN A O 1
ATOM 801 N N . ILE A 1 96 ? 11.781 5.934 -10.393 1.00 89.69 96 ILE A N 1
ATOM 802 C CA . ILE A 1 96 ? 12.033 6.172 -8.964 1.00 89.69 96 ILE A CA 1
ATOM 803 C C . ILE A 1 96 ? 10.880 6.963 -8.335 1.00 89.69 96 ILE A C 1
ATOM 805 O O . ILE A 1 96 ? 10.370 6.584 -7.282 1.00 89.69 96 ILE A O 1
ATOM 809 N N . VAL A 1 97 ? 10.444 8.051 -8.980 1.00 90.12 97 VAL A N 1
ATOM 810 C CA . VAL A 1 97 ? 9.337 8.879 -8.471 1.00 90.12 97 VAL A CA 1
ATOM 811 C C . VAL A 1 97 ? 8.038 8.080 -8.399 1.00 90.12 97 VAL A C 1
ATOM 813 O O . VAL A 1 97 ? 7.330 8.171 -7.397 1.00 90.12 97 VAL A O 1
ATOM 816 N N . ARG A 1 98 ? 7.737 7.274 -9.422 1.00 88.62 98 ARG A N 1
ATOM 817 C CA . ARG A 1 98 ? 6.563 6.395 -9.441 1.00 88.62 98 ARG A CA 1
ATOM 818 C C . ARG A 1 98 ? 6.609 5.372 -8.307 1.00 88.62 98 ARG A C 1
ATOM 820 O O . ARG A 1 98 ? 5.636 5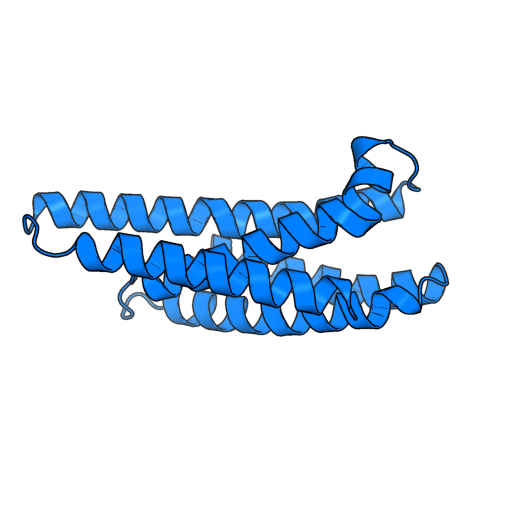.247 -7.572 1.00 88.62 98 ARG A O 1
ATOM 827 N N . ASP A 1 99 ? 7.728 4.678 -8.141 1.00 90.00 99 ASP A N 1
ATOM 8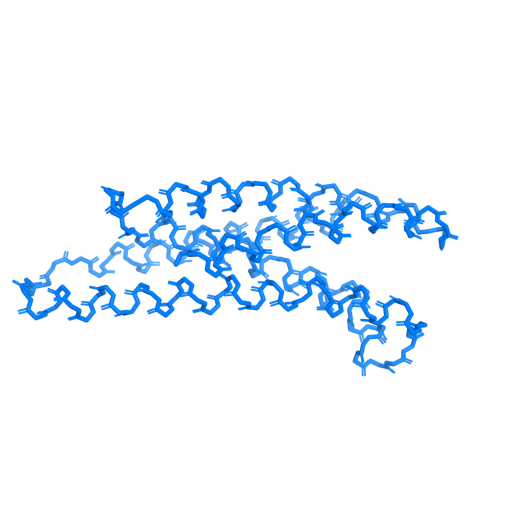28 C CA . ASP A 1 99 ? 7.855 3.592 -7.166 1.00 90.00 99 ASP A CA 1
ATOM 829 C C . ASP A 1 99 ? 7.811 4.127 -5.722 1.00 90.00 99 ASP A C 1
ATOM 831 O O . ASP A 1 99 ? 7.171 3.537 -4.850 1.00 90.00 99 ASP A O 1
ATOM 835 N N . ILE A 1 100 ? 8.392 5.307 -5.468 1.00 91.69 100 ILE A N 1
ATOM 836 C CA . ILE A 1 100 ? 8.209 6.037 -4.201 1.00 91.69 100 ILE A CA 1
ATOM 837 C C . ILE A 1 100 ? 6.745 6.466 -4.027 1.00 91.69 100 ILE A C 1
ATOM 839 O O . ILE A 1 100 ? 6.195 6.355 -2.929 1.00 91.69 100 ILE A O 1
ATOM 843 N N . GLY A 1 101 ? 6.117 6.943 -5.104 1.00 90.00 101 GLY A N 1
ATOM 844 C CA . GLY A 1 101 ? 4.712 7.338 -5.143 1.00 90.00 101 GLY A CA 1
ATOM 845 C C . GLY A 1 101 ? 3.758 6.211 -4.751 1.00 90.00 101 GLY A C 1
ATOM 846 O O . GLY A 1 101 ? 2.765 6.488 -4.091 1.00 90.00 101 GLY A O 1
ATOM 847 N N . PHE A 1 102 ? 4.076 4.955 -5.063 1.00 89.75 102 PHE A N 1
ATOM 848 C CA . PHE A 1 102 ? 3.303 3.798 -4.598 1.00 89.75 102 PHE A CA 1
ATOM 849 C C . PHE A 1 102 ? 3.642 3.380 -3.165 1.00 89.75 102 PHE A C 1
ATOM 851 O O . PHE A 1 102 ? 2.747 3.165 -2.352 1.00 89.75 102 PHE A O 1
ATOM 858 N N . MET A 1 103 ? 4.927 3.354 -2.808 1.00 93.62 103 MET A N 1
ATOM 859 C CA . MET A 1 103 ? 5.365 2.889 -1.489 1.00 93.62 103 MET A CA 1
ATOM 860 C C . MET A 1 103 ? 4.890 3.794 -0.337 1.00 93.62 103 MET A C 1
ATOM 862 O O . MET A 1 103 ? 4.546 3.318 0.746 1.00 93.62 103 MET A O 1
ATOM 866 N N . VAL A 1 104 ? 4.882 5.118 -0.531 1.00 93.06 104 VAL A N 1
ATOM 867 C CA . VAL A 1 104 ? 4.534 6.075 0.538 1.00 93.06 104 VAL A CA 1
ATOM 868 C C . VAL A 1 104 ? 3.085 5.909 1.030 1.00 93.06 104 VAL A C 1
ATOM 870 O O . VAL A 1 104 ? 2.892 5.806 2.249 1.00 93.06 104 VAL A O 1
ATOM 873 N N . PRO A 1 105 ? 2.060 5.866 0.157 1.00 91.25 105 PRO A N 1
ATOM 874 C CA . PRO A 1 105 ? 0.691 5.554 0.552 1.00 91.25 105 PRO A CA 1
ATOM 875 C C . PRO A 1 105 ? 0.566 4.243 1.319 1.00 91.25 105 PRO A C 1
ATOM 877 O O . PRO A 1 105 ? -0.089 4.244 2.362 1.00 91.25 105 PRO A O 1
ATOM 880 N N . ASP A 1 106 ? 1.227 3.172 0.881 1.00 94.25 106 ASP A N 1
ATOM 881 C CA . ASP A 1 106 ? 1.137 1.866 1.541 1.00 94.25 106 ASP A CA 1
ATOM 882 C C . ASP A 1 106 ? 1.736 1.889 2.945 1.00 94.25 106 ASP A C 1
ATOM 884 O O . ASP A 1 106 ? 1.115 1.425 3.904 1.00 94.25 106 ASP A O 1
ATOM 888 N N . LEU A 1 107 ? 2.900 2.521 3.120 1.00 94.94 107 LEU A N 1
ATOM 889 C CA . LEU A 1 107 ? 3.487 2.724 4.446 1.00 94.94 107 LEU A CA 1
ATOM 890 C C . LEU A 1 107 ? 2.530 3.498 5.361 1.00 94.94 107 LEU A C 1
ATOM 892 O O . LEU A 1 107 ? 2.351 3.153 6.531 1.00 94.94 107 LEU A O 1
ATOM 896 N N . LEU A 1 108 ? 1.861 4.527 4.845 1.00 93.50 108 LEU A N 1
ATOM 897 C CA . LEU A 1 108 ? 0.896 5.289 5.632 1.00 93.50 108 LEU A CA 1
ATOM 898 C C . LEU A 1 108 ? -0.387 4.489 5.919 1.00 93.50 108 LEU A C 1
ATOM 900 O O . LEU A 1 108 ? -0.899 4.559 7.042 1.00 93.50 108 LEU A O 1
ATOM 904 N N . GLN A 1 109 ? -0.877 3.686 4.970 1.00 92.88 109 GLN A N 1
ATOM 905 C CA . GLN A 1 109 ? -1.991 2.748 5.167 1.00 92.88 109 GLN A CA 1
ATOM 906 C C . GLN A 1 109 ? -1.634 1.589 6.113 1.00 92.88 109 GLN A C 1
ATOM 908 O O . GLN A 1 109 ? -2.525 1.002 6.725 1.00 92.88 109 GLN A O 1
ATOM 913 N N . LEU A 1 110 ? -0.351 1.304 6.324 1.00 94.38 110 LEU A N 1
ATOM 914 C CA . LEU A 1 110 ? 0.131 0.408 7.368 1.00 94.38 110 LEU A CA 1
ATOM 915 C C . LEU A 1 110 ? 0.140 1.102 8.741 1.00 94.38 110 LEU A C 1
ATOM 917 O O . LEU A 1 110 ? -0.475 0.622 9.698 1.00 94.38 110 LEU A O 1
ATOM 921 N N . PHE A 1 111 ? 0.822 2.243 8.865 1.00 93.94 111 PHE A N 1
ATOM 922 C CA . PHE A 1 111 ? 1.076 2.857 10.173 1.00 93.94 111 PHE A CA 1
ATOM 923 C C . PHE A 1 111 ? -0.145 3.560 10.771 1.00 93.94 111 PHE A C 1
ATOM 925 O O . PHE A 1 111 ? -0.410 3.421 11.970 1.00 93.94 111 PHE A O 1
ATOM 932 N N . VAL A 1 112 ? -0.913 4.301 9.968 1.00 92.00 112 VAL A N 1
ATOM 933 C CA . VAL A 1 112 ? -2.024 5.124 10.471 1.00 92.00 112 VAL A CA 1
ATOM 934 C C . VAL A 1 112 ? -3.158 4.269 11.062 1.00 92.00 112 VAL A C 1
ATOM 936 O O . VAL A 1 112 ? -3.599 4.578 12.174 1.00 92.00 112 VAL A O 1
ATOM 939 N N . PRO A 1 113 ? -3.628 3.175 10.425 1.00 90.62 113 PRO A N 1
ATOM 940 C CA . PRO A 1 113 ? -4.673 2.329 11.005 1.00 90.62 113 PRO A CA 1
ATOM 941 C C . PRO A 1 113 ? -4.212 1.574 12.256 1.00 90.62 113 PRO A C 1
ATOM 943 O O . PRO A 1 113 ? -4.992 1.425 13.199 1.00 90.62 113 PRO A O 1
ATOM 946 N N . VAL A 1 114 ? -2.947 1.139 12.307 1.00 91.12 114 VAL A N 1
ATOM 947 C CA . VAL A 1 114 ? -2.362 0.512 13.506 1.00 91.12 114 VAL A CA 1
ATOM 948 C C . VAL A 1 114 ? -2.307 1.509 14.662 1.00 91.12 114 VAL A C 1
ATOM 950 O O . VAL A 1 114 ? -2.701 1.178 15.785 1.00 91.12 114 VAL A O 1
ATOM 953 N N . TRP A 1 115 ? -1.863 2.738 14.393 1.00 90.50 115 TRP A N 1
ATOM 954 C CA . TRP A 1 115 ? -1.838 3.811 15.383 1.00 90.50 115 TRP A CA 1
ATOM 955 C C . TRP A 1 115 ? -3.241 4.117 15.916 1.00 90.50 115 TRP A C 1
ATOM 957 O O . TRP A 1 115 ? -3.440 4.137 17.133 1.00 90.50 115 TRP A O 1
ATOM 967 N N . LEU A 1 116 ? -4.230 4.239 15.029 1.00 87.31 116 LEU A N 1
ATOM 968 C CA . LEU A 1 116 ? -5.622 4.447 15.413 1.00 87.31 116 LEU A CA 1
ATOM 969 C C . LEU A 1 116 ? -6.159 3.297 16.276 1.00 87.31 116 LEU A C 1
ATOM 971 O O . LEU A 1 116 ? -6.763 3.540 17.317 1.00 87.31 116 LEU A O 1
ATOM 975 N N . LEU A 1 117 ? -5.911 2.041 15.892 1.00 87.38 117 LEU A N 1
ATOM 976 C CA . LEU A 1 117 ? -6.344 0.884 16.677 1.00 87.38 117 LEU A CA 1
ATOM 977 C C . LEU A 1 117 ? -5.728 0.895 18.081 1.00 87.38 117 LEU A C 1
ATOM 979 O O . LEU A 1 117 ? -6.406 0.562 19.058 1.00 87.38 117 LEU A O 1
ATOM 983 N N . ARG A 1 118 ? -4.455 1.293 18.197 1.00 86.94 118 ARG A N 1
ATOM 984 C CA . ARG A 1 118 ? -3.769 1.454 19.484 1.00 86.94 118 ARG A CA 1
ATOM 985 C C . ARG A 1 118 ? -4.397 2.569 20.316 1.00 86.94 118 ARG A C 1
ATOM 987 O O . ARG A 1 118 ? -4.587 2.370 21.517 1.00 86.94 118 ARG A O 1
ATOM 994 N N . GLN A 1 119 ? -4.732 3.702 19.702 1.00 85.25 119 GLN A N 1
ATOM 995 C CA . GLN A 1 119 ? -5.399 4.817 20.372 1.00 85.25 119 GLN A CA 1
ATOM 996 C C . GLN A 1 119 ? -6.786 4.410 20.888 1.00 85.25 119 GLN A C 1
ATOM 998 O O . GLN A 1 119 ? -7.032 4.499 22.089 1.00 85.25 119 GLN A O 1
ATOM 1003 N N . THR A 1 120 ? -7.647 3.856 20.029 1.00 80.62 120 THR A N 1
ATOM 1004 C CA . THR A 1 120 ? -8.990 3.394 20.418 1.00 80.62 120 THR A CA 1
ATOM 1005 C C . THR A 1 120 ? -8.924 2.338 21.523 1.00 80.62 120 THR A C 1
ATOM 1007 O O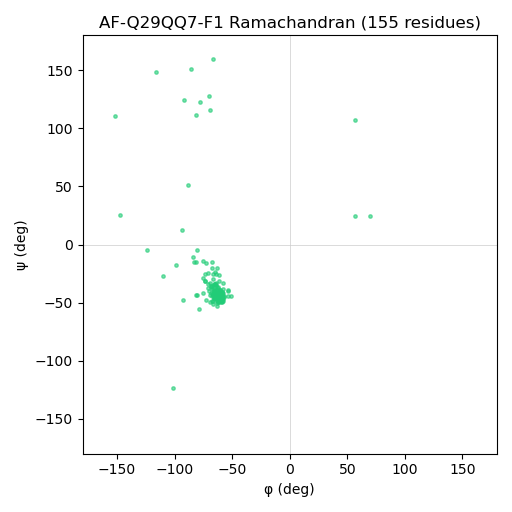 . THR A 1 120 ? -9.730 2.344 22.451 1.00 80.62 120 THR A O 1
ATOM 1010 N N . ARG A 1 121 ? -7.934 1.434 21.476 1.00 78.56 121 ARG A N 1
ATOM 1011 C CA . ARG A 1 121 ? -7.711 0.460 22.553 1.00 78.56 121 ARG A CA 1
ATOM 1012 C C . ARG A 1 121 ? -7.329 1.132 23.869 1.00 78.56 121 ARG A C 1
ATOM 1014 O O . ARG A 1 121 ? -7.876 0.741 24.892 1.00 78.56 121 ARG A O 1
ATOM 1021 N N . ARG A 1 122 ? -6.430 2.123 23.865 1.00 78.75 122 ARG A N 1
ATOM 1022 C CA . ARG A 1 122 ? -6.057 2.872 25.080 1.00 78.75 122 ARG A CA 1
ATOM 1023 C C . ARG A 1 122 ? -7.267 3.556 25.716 1.00 78.75 122 ARG A C 1
ATOM 1025 O O . ARG A 1 122 ? -7.476 3.390 26.909 1.00 78.75 122 ARG A O 1
ATOM 1032 N N . GLU A 1 123 ? -8.091 4.233 24.922 1.00 74.06 123 GLU A N 1
ATOM 1033 C CA . GLU A 1 123 ? -9.317 4.899 25.392 1.00 74.06 123 GLU A CA 1
ATOM 1034 C C . GLU A 1 123 ? -10.351 3.895 25.946 1.00 74.06 123 GLU A C 1
ATOM 1036 O O . GLU A 1 123 ? -10.978 4.128 26.982 1.00 74.06 123 GLU A O 1
ATOM 1041 N N . CYS A 1 124 ? -10.491 2.726 25.309 1.00 64.75 124 CYS A N 1
ATOM 1042 C CA . CYS A 1 124 ? -11.347 1.646 25.805 1.00 64.75 124 CYS A CA 1
ATOM 1043 C C . CYS A 1 124 ? -10.804 0.957 27.068 1.00 64.75 124 CYS A C 1
ATOM 1045 O O . CYS A 1 124 ? -11.602 0.547 27.906 1.00 64.75 124 CYS A O 1
ATOM 1047 N N . TYR A 1 125 ? -9.485 0.817 27.241 1.00 58.44 125 TYR A N 1
ATOM 1048 C CA . TYR A 1 125 ? -8.916 0.212 28.454 1.00 58.44 125 TYR A CA 1
ATOM 1049 C C . TYR A 1 125 ? -9.203 1.034 29.705 1.00 58.44 125 TYR A C 1
ATOM 1051 O O . TYR A 1 125 ? -9.444 0.455 30.761 1.00 58.44 125 TYR A O 1
ATOM 1059 N N . THR A 1 126 ? -9.260 2.357 29.568 1.00 58.78 126 THR A N 1
ATOM 1060 C CA . THR A 1 126 ? -9.678 3.262 30.643 1.00 58.78 126 THR A CA 1
ATOM 1061 C C . THR A 1 126 ? -11.141 3.045 31.048 1.00 58.78 126 THR A C 1
ATOM 1063 O O . THR A 1 126 ? -11.508 3.334 32.181 1.00 58.78 126 THR A O 1
ATOM 1066 N N . THR A 1 127 ? -11.988 2.526 30.149 1.00 56.66 127 THR A N 1
ATOM 1067 C CA . THR A 1 127 ? -13.445 2.443 30.359 1.00 56.66 127 THR A CA 1
ATOM 1068 C C . THR A 1 127 ? -13.985 1.023 30.575 1.00 56.66 127 THR A C 1
ATOM 1070 O O . THR A 1 127 ? -15.008 0.886 31.243 1.00 56.66 127 THR A O 1
ATOM 1073 N N . ARG A 1 128 ? -13.347 -0.044 30.055 1.00 55.62 128 ARG A N 1
ATOM 1074 C CA . ARG A 1 128 ? -13.754 -1.458 30.255 1.00 55.62 128 ARG A CA 1
ATOM 1075 C C . ARG A 1 128 ? -12.558 -2.433 30.181 1.00 55.62 128 ARG A C 1
ATOM 1077 O O . ARG A 1 128 ? -12.057 -2.688 29.079 1.00 55.62 128 ARG A O 1
ATOM 1084 N N . PRO A 1 129 ? -12.127 -3.062 31.294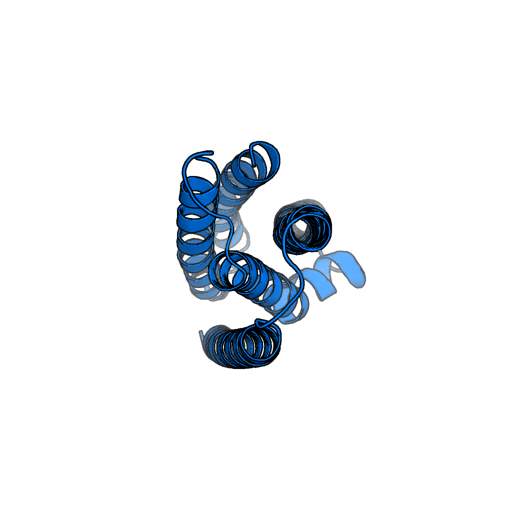 1.00 51.22 129 PRO A N 1
ATOM 1085 C CA . PRO A 1 129 ? -10.999 -3.983 31.276 1.00 51.22 129 PRO A CA 1
ATOM 1086 C C . PRO A 1 129 ? -11.418 -5.384 30.784 1.00 51.22 129 PRO A C 1
ATOM 1088 O O . PRO A 1 129 ? -12.145 -6.119 31.436 1.00 51.22 129 PRO A O 1
ATOM 1091 N N . PHE A 1 130 ? -10.919 -5.725 29.595 1.00 53.81 130 PHE A N 1
ATOM 1092 C CA . PHE A 1 130 ? -10.404 -7.039 29.183 1.00 53.81 130 PHE A CA 1
ATOM 1093 C C . PHE A 1 130 ? -11.259 -8.329 29.258 1.00 53.81 130 PHE A C 1
ATOM 1095 O O . PHE A 1 130 ? -11.339 -9.011 30.273 1.00 53.81 130 PHE A O 1
ATOM 1102 N N . HIS A 1 131 ? -11.682 -8.803 28.071 1.00 49.88 131 HIS A N 1
ATOM 1103 C CA . HIS A 1 131 ? -11.895 -10.238 27.780 1.00 49.88 131 HIS A CA 1
ATOM 1104 C C . HIS A 1 131 ? -11.598 -10.626 26.305 1.00 49.88 131 HIS A C 1
ATOM 1106 O O . HIS A 1 131 ? -12.198 -11.547 25.752 1.00 49.88 131 HIS A O 1
ATOM 1112 N N . ARG A 1 132 ? -10.732 -9.882 25.587 1.00 56.28 132 ARG A N 1
ATOM 1113 C CA . ARG A 1 132 ? -10.783 -9.833 24.103 1.00 56.28 132 ARG A CA 1
ATOM 1114 C C . ARG A 1 132 ? -9.501 -10.204 23.332 1.00 56.28 132 ARG A C 1
ATOM 1116 O O . ARG A 1 132 ? -9.575 -10.300 22.107 1.00 56.28 132 ARG A O 1
ATOM 1123 N N . ASP A 1 133 ? -8.364 -10.473 23.979 1.00 60.41 133 ASP A N 1
ATOM 1124 C CA . ASP A 1 133 ? -7.081 -10.627 23.256 1.00 60.41 133 ASP A CA 1
ATOM 1125 C C . ASP A 1 133 ? -6.910 -11.931 22.466 1.00 60.41 133 ASP A C 1
ATOM 1127 O O . ASP A 1 133 ? -6.258 -11.924 21.422 1.00 60.41 133 ASP A O 1
ATOM 1131 N N . ARG A 1 134 ? -7.591 -13.025 22.832 1.00 61.25 134 ARG A N 1
ATOM 1132 C CA . ARG A 1 134 ? -7.536 -14.274 22.045 1.00 61.25 134 ARG A CA 1
ATOM 1133 C C . ARG A 1 134 ? -8.072 -14.102 20.616 1.00 61.25 134 ARG A C 1
ATOM 1135 O O . ARG A 1 134 ? -7.654 -14.812 19.705 1.00 61.25 134 ARG A O 1
ATOM 1142 N N . LYS A 1 135 ? -8.972 -13.133 20.397 1.00 77.69 135 LYS A N 1
ATOM 1143 C CA . LYS A 1 135 ? -9.466 -12.788 19.054 1.00 77.69 135 LYS A CA 1
ATOM 1144 C C . LYS A 1 135 ? -8.415 -12.026 18.238 1.00 77.69 135 LYS A C 1
ATOM 1146 O O . LYS A 1 135 ? -8.366 -12.228 17.035 1.00 77.69 135 LYS A O 1
ATOM 1151 N N . LEU A 1 136 ? -7.551 -11.228 18.875 1.00 82.62 136 LEU A N 1
ATOM 1152 C CA . LEU A 1 136 ? -6.541 -10.421 18.185 1.00 82.62 136 LEU A CA 1
ATOM 1153 C C . LEU A 1 136 ? -5.442 -11.284 17.564 1.00 82.62 136 LEU A C 1
ATOM 1155 O O . LEU A 1 136 ? -5.159 -11.128 16.384 1.00 82.62 136 LEU A O 1
ATOM 1159 N N . HIS A 1 137 ? -4.865 -12.212 18.334 1.00 85.75 137 HIS A N 1
ATOM 1160 C CA . HIS A 1 137 ? -3.821 -13.106 17.823 1.00 85.75 137 HIS A CA 1
ATOM 1161 C C . HIS A 1 137 ? -4.322 -13.901 16.614 1.00 85.75 137 HIS A C 1
ATOM 1163 O O . HIS A 1 137 ? -3.656 -13.978 15.589 1.00 85.75 137 HIS A O 1
ATOM 1169 N N . ARG A 1 138 ? -5.543 -14.443 16.706 1.00 88.75 138 ARG A N 1
ATOM 1170 C CA . ARG A 1 138 ? -6.181 -15.138 15.585 1.00 88.75 138 ARG A CA 1
ATOM 1171 C C . ARG A 1 138 ? -6.362 -14.221 14.373 1.00 88.75 138 ARG A C 1
ATOM 1173 O O . ARG A 1 138 ? -6.084 -14.653 13.265 1.00 88.75 138 ARG A O 1
ATOM 1180 N N . ASP A 1 139 ? -6.828 -12.990 14.573 1.00 89.50 139 ASP A N 1
ATOM 1181 C CA . ASP A 1 139 ? -7.036 -12.043 13.474 1.00 89.50 139 ASP A CA 1
ATOM 1182 C C . ASP A 1 139 ? -5.693 -11.647 12.805 1.00 89.50 139 ASP A C 1
ATOM 1184 O O . ASP A 1 139 ? -5.651 -11.520 11.585 1.00 89.50 139 ASP A O 1
ATOM 1188 N N . ILE A 1 140 ? -4.588 -11.546 13.563 1.00 91.38 140 ILE A N 1
ATOM 1189 C CA . ILE A 1 140 ? -3.229 -11.324 13.025 1.00 91.38 140 ILE A CA 1
ATOM 1190 C C . ILE A 1 140 ? -2.752 -12.530 12.214 1.00 91.38 140 ILE A C 1
ATOM 1192 O O . ILE A 1 140 ? -2.282 -12.361 11.095 1.00 91.38 140 ILE A O 1
ATOM 1196 N N . VAL A 1 141 ? -2.885 -13.747 12.752 1.00 92.75 141 VAL A N 1
ATOM 1197 C CA . VAL A 1 141 ? -2.489 -14.971 12.034 1.00 92.75 141 VAL A CA 1
ATOM 1198 C C . VAL A 1 141 ? -3.277 -15.105 10.731 1.00 92.75 141 VAL A C 1
ATOM 1200 O O . VAL A 1 141 ? -2.684 -15.357 9.690 1.00 92.75 141 VAL A O 1
ATOM 1203 N N . LEU A 1 142 ? -4.593 -14.865 10.760 1.00 92.50 142 LEU A N 1
ATOM 1204 C CA . LEU A 1 142 ? -5.430 -14.881 9.556 1.00 92.50 142 LEU A CA 1
ATOM 1205 C C . LEU A 1 142 ? -4.991 -13.832 8.531 1.00 92.50 142 LEU A C 1
ATOM 1207 O O . LEU A 1 142 ? -4.925 -14.143 7.346 1.00 92.50 142 LEU A O 1
ATOM 1211 N N . MET A 1 143 ? -4.675 -12.613 8.980 1.00 94.94 143 MET A N 1
ATOM 1212 C CA . MET A 1 143 ? -4.137 -11.566 8.113 1.00 94.94 143 MET A CA 1
ATOM 1213 C C . MET A 1 143 ? -2.825 -12.018 7.464 1.00 94.94 143 MET A C 1
ATOM 1215 O O . MET A 1 143 ? -2.707 -11.928 6.250 1.00 94.94 143 MET A O 1
ATOM 1219 N N . LEU A 1 144 ? -1.869 -12.543 8.236 1.00 95.19 144 LEU A N 1
ATOM 1220 C CA . LEU A 1 144 ? -0.585 -13.010 7.705 1.00 95.19 144 LEU A CA 1
ATOM 1221 C C . LEU A 1 144 ? -0.761 -14.154 6.701 1.00 95.19 144 LEU A C 1
ATOM 1223 O O . LEU A 1 144 ? -0.173 -14.100 5.628 1.00 95.19 144 LEU A O 1
ATOM 1227 N N . CYS A 1 145 ? -1.611 -15.143 6.996 1.00 95.38 145 CYS A N 1
ATOM 1228 C CA . CYS A 1 145 ? -1.918 -16.221 6.053 1.00 95.38 145 CYS A CA 1
ATOM 1229 C C . CYS A 1 145 ? -2.513 -15.690 4.742 1.00 95.38 145 CYS A C 1
ATOM 1231 O O . CYS A 1 145 ? -2.139 -16.155 3.668 1.00 95.38 145 CYS A O 1
ATOM 1233 N N . LEU A 1 146 ? -3.424 -14.715 4.823 1.00 94.56 146 LEU A N 1
ATOM 1234 C CA . LEU A 1 146 ? -4.031 -14.094 3.648 1.00 94.56 146 LEU A CA 1
ATOM 1235 C C . LEU A 1 146 ? -3.003 -13.288 2.845 1.00 94.56 146 LEU A C 1
ATOM 1237 O O . LEU A 1 146 ? -2.975 -13.411 1.626 1.00 94.56 146 LEU A O 1
ATOM 1241 N N . VAL A 1 147 ? -2.128 -12.529 3.510 1.00 96.06 147 VAL A N 1
ATOM 1242 C CA . VAL A 1 147 ? -1.026 -11.804 2.855 1.00 96.06 147 VAL A CA 1
ATOM 1243 C C . VAL A 1 147 ? -0.083 -12.773 2.153 1.00 96.06 147 VAL A C 1
ATOM 1245 O O . VAL A 1 147 ? 0.217 -12.565 0.986 1.00 96.06 147 VAL A O 1
ATOM 1248 N N . SER A 1 148 ? 0.334 -13.858 2.810 1.00 94.88 148 SER A N 1
ATOM 1249 C CA . SER A 1 148 ? 1.181 -14.880 2.187 1.00 94.88 148 SER A CA 1
ATOM 1250 C C . SER A 1 148 ? 0.524 -15.508 0.960 1.00 94.88 148 SER A C 1
ATOM 1252 O O . SER A 1 148 ? 1.172 -15.642 -0.071 1.00 94.88 148 SER A O 1
ATOM 1254 N N . LEU A 1 149 ? -0.762 -15.863 1.046 1.00 95.44 149 LE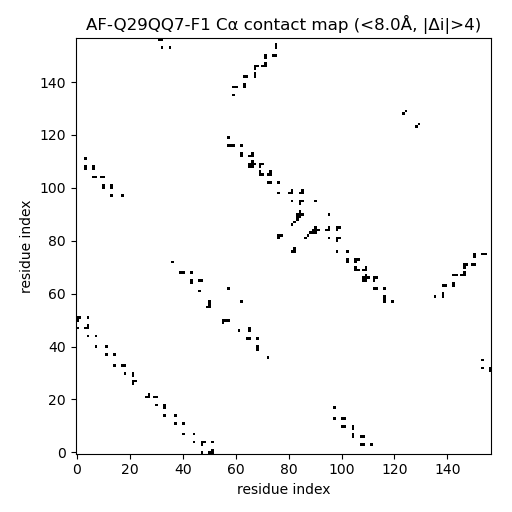U A N 1
ATOM 1255 C CA . LEU A 1 149 ? -1.498 -16.434 -0.082 1.00 95.44 149 LEU A CA 1
ATOM 1256 C C . LEU A 1 149 ? -1.582 -15.451 -1.257 1.00 95.44 149 LEU A C 1
ATOM 1258 O O . LEU A 1 149 ? -1.294 -15.823 -2.391 1.00 95.44 149 LEU A O 1
ATOM 1262 N N . LEU A 1 150 ? -1.962 -14.202 -0.985 1.00 94.38 150 LEU A N 1
ATOM 1263 C CA . LEU A 1 150 ? -2.064 -13.159 -2.003 1.00 94.38 150 LEU A CA 1
ATOM 1264 C C . LEU A 1 150 ? -0.703 -12.805 -2.607 1.00 94.38 150 LEU A C 1
ATOM 1266 O O . LEU A 1 150 ? -0.629 -12.534 -3.799 1.00 94.38 150 LEU A O 1
ATOM 1270 N N . PHE A 1 151 ? 0.366 -12.853 -1.814 1.00 94.19 151 PHE A N 1
ATOM 1271 C CA . PHE A 1 151 ? 1.726 -12.650 -2.297 1.00 94.19 151 PHE A CA 1
ATOM 1272 C C . PHE A 1 151 ? 2.136 -13.765 -3.263 1.00 94.19 151 PHE A C 1
ATOM 1274 O O . PHE A 1 151 ? 2.635 -13.474 -4.342 1.00 94.19 151 PHE A O 1
ATOM 1281 N N . VAL A 1 152 ? 1.844 -15.030 -2.938 1.00 93.81 152 VAL A N 1
ATOM 1282 C CA . VAL A 1 152 ? 2.089 -16.155 -3.858 1.00 93.81 152 VAL A CA 1
ATOM 1283 C C . VAL A 1 152 ? 1.288 -15.995 -5.152 1.00 93.81 152 VAL A C 1
ATOM 1285 O O . VAL A 1 152 ? 1.837 -16.196 -6.231 1.00 93.81 152 VAL A O 1
ATOM 1288 N N . ILE A 1 153 ? 0.017 -15.588 -5.071 1.00 92.12 153 ILE A N 1
ATOM 1289 C CA . ILE A 1 153 ? -0.791 -15.298 -6.267 1.00 92.12 153 ILE A CA 1
ATOM 1290 C C . ILE A 1 153 ? -0.137 -14.190 -7.098 1.00 92.12 153 ILE A C 1
ATOM 1292 O O . ILE A 1 153 ? 0.004 -14.355 -8.303 1.00 92.12 153 ILE A O 1
ATOM 1296 N N . CYS A 1 154 ? 0.307 -13.108 -6.454 1.00 91.50 154 CYS A N 1
ATOM 1297 C CA . CYS A 1 154 ? 1.004 -12.013 -7.121 1.00 91.50 154 CYS A CA 1
ATOM 1298 C C . CYS A 1 154 ? 2.249 -12.504 -7.867 1.00 91.50 154 CYS A C 1
ATOM 1300 O O . CYS A 1 154 ? 2.424 -12.149 -9.018 1.00 91.50 154 CYS A O 1
ATOM 1302 N N . THR A 1 155 ? 3.066 -13.372 -7.262 1.00 87.88 155 THR A N 1
ATOM 1303 C CA . THR A 1 155 ? 4.291 -13.888 -7.906 1.00 87.88 155 THR A CA 1
ATOM 1304 C C . THR A 1 155 ? 4.049 -14.803 -9.111 1.00 87.88 155 THR A C 1
ATOM 1306 O O . THR A 1 155 ? 4.992 -15.109 -9.835 1.00 87.88 155 THR A O 1
ATOM 1309 N N . VAL A 1 156 ? 2.821 -15.294 -9.297 1.00 87.62 156 VAL A N 1
ATOM 1310 C CA . VAL A 1 156 ? 2.446 -16.194 -10.403 1.00 87.62 156 VAL A CA 1
ATOM 1311 C C . VAL A 1 156 ? 1.777 -15.434 -11.560 1.00 87.62 156 VAL A C 1
ATOM 1313 O O . VAL A 1 156 ? 1.680 -15.985 -12.658 1.00 87.62 156 VAL A O 1
ATOM 1316 N N . LEU A 1 157 ? 1.294 -14.211 -11.316 1.00 84.06 157 LEU A N 1
ATOM 1317 C CA . LEU A 1 157 ? 0.627 -13.349 -12.305 1.00 84.06 157 LEU A CA 1
ATOM 1318 C C . LEU A 1 157 ? 1.602 -12.708 -13.299 1.00 84.06 157 LEU A C 1
ATOM 1320 O O . LEU A 1 157 ? 1.113 -12.315 -14.389 1.00 84.06 157 LEU A O 1
#

Mean predicted aligned error: 5.46 Å

Foldseek 3Di:
DVVLLVLLVLLLVLLVVVVVVCVVVVVVVCVVLSVLLNVLSVVLNVLVVQVVDPVDDLDLLSLLSLLLSLVLQLVLLCVPVQCVCAVVVVHDPVSNVSSCSNNVSSVCSNPVSVVVVVVVVVVVCVPDDDDPVVVNVVSNVVSVVVSVVSNVVSVVD

Secondary structure (DSSP, 8-state):
-HHHHHHHHHHHHHHHHHHHHHHHTT-TTHHHHHHHHHHHHHHHHHHHHHHHSTTS---HHHHHHHHHHHHHHHHHHHHTHHIIIIIS--S-HHHHHHHHHHHHHHHHHHHHHHHHHHHHHHHHHHHS--S-HHHHHHHHHHHHHHHHHHHHHHHH-

Organism: Drosophila melanogaster (NCBI:txid7227)

Sequence (157 aa):
MLLLFLLSIFSHYYAWWAYINYYNDDYYNQWNHQLFFTVTELFSTVLVMHLANTTNVVTPKKVFCIVGIALLHILASSFDQFFMNVVRGEGYAHQIVRDIGFMVPDLLQLFVPVWLLRQTRRECYTTRPFHRDRKLHRDIVLMLCLVSLLFVICTVL